Protein AF-A0A9N9BNV2-F1 (afdb_monomer_lite)

pLDDT: mean 76.24, std 14.66, range [35.84, 93.06]

Foldseek 3Di:
DVPPVVVPDDDDPVRVPPDPDQKDWDWDDPPFFIWIWMWGDDDPDTDIDTPDPGTQGADPPDDVVSNVVSVVVVVVVVVVVVVVVVVVD

Radius of gyration: 15.61 Å; chains: 1; bounding box: 38×26×40 Å

Sequence (89 aa):
LHSSLETNRKRKHDEIESDFADKAYGIVTDGRAWYFVEFIMDGDKPRISIHSETPAVLDWTEESETLEKGAGRILGRIVWLLKEAEQWR

Secondary structure (DSSP, 8-state):
--STTTS-S---GGGSTT---SEEEEEEESSSEEEEEEEEEETTEEEEEES-SSPEE--SSS-HHHHHHHHHHHHHHHHHHHHHHHHT-

Structure (mmCIF, N/CA/C/O backbone):
data_AF-A0A9N9BNV2-F1
#
_entry.id   AF-A0A9N9BNV2-F1
#
loop_
_atom_site.group_PDB
_atom_site.id
_atom_site.type_symbol
_atom_site.label_atom_id
_atom_site.label_alt_id
_atom_site.label_comp_id
_atom_site.label_asym_id
_atom_site.label_entity_id
_atom_site.label_seq_id
_atom_site.pdbx_PDB_ins_code
_atom_site.Cartn_x
_atom_site.Cartn_y
_atom_site.Cartn_z
_atom_site.occupancy
_atom_site.B_iso_or_equiv
_atom_site.auth_seq_id
_atom_site.auth_comp_id
_atom_site.auth_asym_id
_atom_site.auth_atom_id
_atom_site.pdbx_PDB_model_num
ATOM 1 N N . LEU A 1 1 ? 9.619 -4.972 20.418 1.00 42.94 1 LEU A N 1
ATOM 2 C CA . LEU A 1 1 ? 9.984 -5.858 19.282 1.00 42.94 1 LEU A CA 1
ATOM 3 C C . LEU A 1 1 ? 9.516 -7.308 19.450 1.00 42.94 1 LEU A C 1
ATOM 5 O O . LEU A 1 1 ? 9.248 -7.938 18.440 1.00 42.94 1 LEU A O 1
ATOM 9 N N . HIS A 1 2 ? 9.360 -7.832 20.674 1.00 35.84 2 HIS A N 1
ATOM 10 C CA . HIS A 1 2 ? 8.985 -9.240 20.891 1.00 35.84 2 HIS A CA 1
ATOM 11 C C . HIS A 1 2 ? 7.490 -9.579 20.684 1.00 35.84 2 HIS A C 1
ATOM 13 O O . HIS A 1 2 ? 7.170 -10.750 20.545 1.00 35.84 2 HIS A O 1
ATOM 19 N N . SER A 1 3 ? 6.578 -8.596 20.626 1.00 46.38 3 SER A N 1
ATOM 20 C CA . SER A 1 3 ? 5.128 -8.860 20.509 1.00 46.38 3 SER A CA 1
ATOM 21 C C . SER A 1 3 ? 4.592 -8.899 19.074 1.00 46.38 3 SER A C 1
ATOM 23 O O . SER A 1 3 ? 3.589 -9.551 18.814 1.00 46.38 3 SER A O 1
ATOM 25 N N . SER A 1 4 ? 5.246 -8.231 18.118 1.00 48.12 4 SER A N 1
ATOM 26 C CA . SER A 1 4 ? 4.722 -8.138 16.745 1.00 48.12 4 SER A CA 1
ATOM 27 C C . SER A 1 4 ? 4.946 -9.408 15.917 1.00 48.12 4 SER A C 1
ATOM 29 O O . SER A 1 4 ? 4.300 -9.582 14.891 1.00 48.12 4 SER A O 1
ATOM 31 N N . LEU A 1 5 ? 5.850 -10.306 16.322 1.00 46.62 5 LEU A N 1
ATOM 32 C CA . LEU A 1 5 ? 6.083 -11.567 15.604 1.00 46.62 5 LEU A CA 1
ATOM 33 C C . LEU A 1 5 ? 5.062 -12.653 15.974 1.00 46.62 5 LEU A C 1
ATOM 35 O O . LEU A 1 5 ? 4.763 -13.496 15.133 1.00 46.62 5 LEU A O 1
ATOM 39 N N . GLU A 1 6 ? 4.465 -12.599 17.169 1.00 45.94 6 GLU A N 1
ATOM 40 C CA . GLU A 1 6 ? 3.427 -13.558 17.583 1.00 45.94 6 GLU A CA 1
ATOM 41 C C . GLU A 1 6 ? 2.069 -13.288 16.917 1.00 45.94 6 GLU A C 1
ATOM 43 O O . GLU A 1 6 ? 1.299 -14.213 16.668 1.00 45.94 6 GLU A O 1
ATOM 48 N N . THR A 1 7 ? 1.796 -12.040 16.529 1.00 52.28 7 THR A N 1
ATOM 49 C CA . THR A 1 7 ? 0.552 -11.650 15.844 1.00 52.28 7 THR A CA 1
ATOM 50 C C . THR A 1 7 ? 0.573 -11.927 14.336 1.00 52.28 7 THR A C 1
ATOM 52 O O . THR A 1 7 ? -0.470 -11.889 13.688 1.00 52.28 7 THR A O 1
ATOM 55 N N . ASN A 1 8 ? 1.746 -12.227 13.762 1.00 52.56 8 ASN A N 1
ATOM 56 C CA . ASN A 1 8 ? 1.950 -12.486 12.329 1.00 52.56 8 ASN A CA 1
ATOM 57 C C . ASN A 1 8 ? 1.880 -13.985 11.974 1.00 52.56 8 ASN A C 1
ATOM 59 O O . ASN A 1 8 ? 2.547 -14.461 11.053 1.00 52.56 8 ASN A O 1
ATOM 63 N N . ARG A 1 9 ? 1.070 -14.764 12.699 1.00 65.06 9 ARG A N 1
ATOM 64 C CA . ARG A 1 9 ? 0.766 -16.150 12.324 1.00 65.06 9 ARG A CA 1
ATOM 65 C C . ARG A 1 9 ? -0.341 -16.162 11.271 1.00 65.06 9 ARG A C 1
ATOM 67 O O . ARG A 1 9 ? -1.358 -15.493 11.438 1.00 65.06 9 ARG A O 1
ATOM 74 N N . LYS A 1 10 ? -0.192 -16.973 10.214 1.00 65.75 10 LYS A N 1
ATOM 75 C CA . LYS A 1 10 ? -1.327 -17.335 9.347 1.00 65.75 10 LYS A CA 1
ATOM 76 C C . LYS A 1 10 ? -2.406 -17.971 10.229 1.00 65.75 10 LYS A C 1
ATOM 78 O O . LYS A 1 10 ? -2.161 -19.026 10.812 1.00 65.75 10 LYS A O 1
ATOM 83 N N . ARG A 1 11 ? -3.554 -17.310 10.357 1.00 64.75 11 ARG A N 1
ATOM 84 C CA . ARG A 1 11 ? -4.694 -17.777 11.150 1.00 64.75 11 ARG A CA 1
ATOM 85 C C . ARG A 1 11 ? -5.684 -18.511 10.258 1.00 64.75 11 ARG A C 1
ATOM 87 O O . ARG A 1 11 ? -5.873 -18.135 9.099 1.00 64.75 11 ARG A O 1
ATOM 94 N N . LYS A 1 12 ? -6.281 -19.575 10.787 1.00 71.44 12 LYS A N 1
ATOM 95 C CA . LYS A 1 12 ? -7.458 -20.186 10.158 1.00 71.44 12 LYS A CA 1
ATOM 96 C C . LYS A 1 12 ? -8.665 -19.269 10.379 1.00 71.44 12 LYS A C 1
ATOM 98 O O . LYS A 1 12 ? -8.647 -18.477 11.313 1.00 71.44 12 LYS A O 1
ATOM 103 N N . HIS A 1 13 ? -9.678 -19.344 9.517 1.00 59.38 13 HIS A N 1
ATOM 104 C CA . HIS A 1 13 ? -10.857 -18.462 9.557 1.00 59.38 13 HIS A CA 1
ATOM 105 C C . HIS A 1 13 ? -11.505 -18.386 10.953 1.00 59.38 13 HIS A C 1
ATOM 107 O O . HIS A 1 13 ? -11.855 -17.311 11.422 1.00 59.38 13 HIS A O 1
ATOM 113 N N . ASP A 1 14 ? -11.600 -19.526 11.630 1.00 62.16 14 ASP A N 1
ATOM 114 C CA . ASP A 1 14 ? -12.118 -19.717 12.988 1.00 62.16 14 ASP A CA 1
ATOM 115 C C . ASP A 1 14 ? -11.258 -19.081 14.098 1.00 62.16 14 ASP A C 1
ATOM 117 O O . ASP A 1 14 ? -11.737 -18.866 15.204 1.00 62.16 14 ASP A O 1
ATOM 121 N N . GLU A 1 15 ? -10.003 -18.728 13.816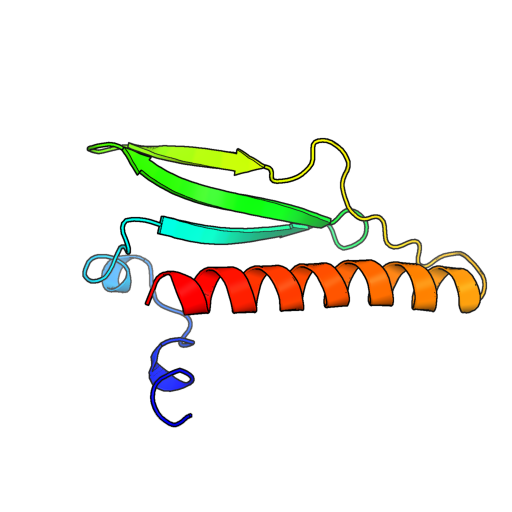 1.00 60.53 15 GLU A N 1
ATOM 122 C CA . GLU A 1 15 ? -9.086 -18.068 14.759 1.00 60.53 15 GLU A CA 1
ATOM 123 C C . GLU A 1 15 ? -9.027 -16.540 14.566 1.00 60.53 15 GLU A C 1
ATOM 125 O O . GLU A 1 15 ? -8.283 -15.842 15.260 1.00 60.53 15 GLU A O 1
ATOM 130 N N . ILE A 1 16 ? -9.749 -16.002 13.578 1.00 59.75 16 ILE A N 1
ATOM 131 C CA . ILE A 1 16 ? -9.773 -14.559 13.294 1.00 59.75 16 ILE A CA 1
ATOM 132 C C . ILE A 1 16 ? -10.748 -13.836 14.248 1.00 59.75 16 ILE A C 1
ATOM 134 O O . ILE A 1 16 ? -10.571 -12.653 14.519 1.00 59.75 16 ILE A O 1
ATOM 138 N N . GLU A 1 17 ? -11.704 -14.555 14.843 1.00 51.72 17 GLU A N 1
ATOM 139 C CA . GLU A 1 17 ? -12.879 -13.998 15.533 1.00 51.72 17 GLU A CA 1
ATOM 140 C C . GLU A 1 17 ? -12.672 -13.342 16.913 1.00 51.72 17 GLU A C 1
ATOM 142 O O . GLU A 1 17 ? -13.665 -12.985 17.538 1.00 51.72 17 GLU A O 1
ATOM 147 N N . SER A 1 18 ? -11.451 -13.100 17.405 1.00 50.50 18 SER A N 1
ATOM 148 C CA . SER A 1 18 ? -11.292 -12.451 18.728 1.00 50.50 18 SER A CA 1
ATOM 149 C C . SER A 1 18 ? -10.614 -11.084 18.751 1.00 50.50 18 SER A C 1
ATOM 151 O O . SER A 1 18 ? -10.774 -10.392 19.747 1.00 50.50 18 SER A O 1
ATOM 153 N N . ASP A 1 19 ? -9.936 -10.659 17.681 1.00 53.28 19 ASP A N 1
ATOM 154 C CA . ASP A 1 19 ? -9.163 -9.403 17.659 1.00 53.28 19 ASP A CA 1
ATOM 155 C C . ASP A 1 19 ? -9.360 -8.663 16.326 1.00 53.28 19 ASP A C 1
ATOM 157 O O . ASP A 1 19 ? -8.398 -8.292 15.642 1.00 53.28 19 ASP A O 1
ATOM 161 N N . PHE A 1 20 ? -10.610 -8.490 15.893 1.00 55.66 20 PHE A N 1
ATOM 162 C CA . PHE A 1 20 ? -10.877 -7.533 14.823 1.00 55.66 20 PHE A CA 1
ATOM 163 C C . PHE A 1 20 ? -10.637 -6.139 15.391 1.00 55.66 20 PHE A C 1
ATOM 165 O O . PHE A 1 20 ? -11.492 -5.573 16.064 1.00 55.66 20 PHE A O 1
ATOM 172 N N . ALA A 1 21 ? -9.438 -5.608 15.156 1.00 62.16 21 ALA A N 1
ATOM 173 C CA . ALA A 1 21 ? -9.185 -4.194 15.349 1.00 62.16 21 ALA A CA 1
ATOM 174 C C . ALA A 1 21 ? -10.252 -3.410 14.572 1.00 62.16 21 ALA A C 1
ATOM 176 O O . ALA A 1 21 ? -10.562 -3.762 13.430 1.00 62.16 21 ALA A O 1
ATOM 177 N N . ASP A 1 22 ? -10.762 -2.325 15.161 1.00 76.50 22 ASP A N 1
ATOM 178 C CA . ASP A 1 22 ? -11.723 -1.417 14.513 1.00 76.50 22 ASP A CA 1
ATOM 179 C C . ASP A 1 22 ? -11.215 -0.914 13.150 1.00 76.50 22 ASP A C 1
ATOM 181 O O . ASP A 1 22 ? -11.985 -0.435 12.316 1.00 76.50 22 ASP A O 1
ATOM 185 N N . LYS A 1 23 ? -9.904 -1.051 12.917 1.00 80.06 23 LYS A N 1
ATOM 186 C CA . LYS A 1 23 ? -9.199 -0.680 11.706 1.00 80.06 23 LYS A CA 1
ATOM 187 C C . LYS A 1 23 ? -8.107 -1.692 11.339 1.00 80.06 23 LYS A C 1
ATOM 189 O O . LYS A 1 23 ? -7.299 -2.079 12.181 1.00 80.06 23 LYS A O 1
ATOM 194 N N . ALA A 1 24 ? -8.017 -2.050 10.061 1.00 82.44 24 ALA A N 1
ATOM 195 C CA . ALA A 1 24 ? -6.928 -2.838 9.490 1.00 82.44 24 ALA A CA 1
ATOM 196 C C . ALA A 1 24 ? -6.424 -2.216 8.181 1.00 82.44 24 ALA A C 1
ATOM 198 O O . ALA A 1 24 ? -7.184 -1.613 7.428 1.00 82.44 24 ALA A O 1
ATOM 199 N N . TYR A 1 25 ? -5.142 -2.405 7.881 1.00 86.38 25 TYR A N 1
ATOM 200 C CA . TYR A 1 25 ? -4.555 -2.033 6.593 1.00 86.38 25 TYR A CA 1
ATOM 201 C C . TYR A 1 25 ? -4.233 -3.293 5.792 1.00 86.38 25 TYR A C 1
ATOM 203 O O . TYR A 1 25 ? -3.809 -4.304 6.352 1.00 86.38 25 TYR A O 1
ATOM 211 N N . GLY A 1 26 ? -4.420 -3.234 4.478 1.00 87.69 26 GLY A N 1
ATOM 212 C CA . GLY A 1 26 ? -4.196 -4.354 3.576 1.00 87.69 26 GLY A CA 1
ATOM 213 C C . GLY A 1 26 ? -3.551 -3.936 2.263 1.00 87.69 26 GLY A C 1
ATOM 214 O O . GLY A 1 26 ? -3.481 -2.758 1.906 1.00 87.69 26 GLY A O 1
ATOM 215 N N . ILE A 1 27 ? -3.074 -4.940 1.535 1.00 92.38 27 ILE A N 1
ATOM 216 C CA . ILE A 1 27 ? -2.459 -4.784 0.220 1.00 92.38 27 ILE A CA 1
ATOM 217 C C . ILE A 1 27 ? -3.124 -5.782 -0.723 1.00 92.38 27 ILE A C 1
ATOM 219 O O . ILE A 1 27 ? -3.192 -6.971 -0.415 1.00 92.38 27 ILE A O 1
ATOM 223 N N . VAL A 1 28 ? -3.596 -5.298 -1.871 1.00 91.19 28 VAL A N 1
ATOM 224 C CA . VAL A 1 28 ? -4.150 -6.123 -2.951 1.00 91.19 28 VAL A CA 1
ATOM 225 C C . VAL A 1 28 ? -3.262 -5.949 -4.172 1.00 91.19 28 VAL A C 1
ATOM 227 O O . VAL A 1 28 ? -2.990 -4.824 -4.589 1.00 91.19 28 VAL A O 1
ATOM 230 N N . THR A 1 29 ? -2.774 -7.051 -4.737 1.00 92.44 29 THR A N 1
ATOM 231 C CA . THR A 1 29 ? -1.864 -6.999 -5.881 1.00 92.44 29 THR A CA 1
ATOM 232 C C . THR A 1 29 ? -2.006 -8.213 -6.791 1.00 92.44 29 THR A C 1
ATOM 234 O O . THR A 1 29 ? -2.256 -9.321 -6.319 1.00 92.44 29 THR A O 1
ATOM 237 N N . ASP A 1 30 ? -1.815 -7.993 -8.092 1.00 91.50 30 ASP A N 1
ATOM 238 C CA . ASP A 1 30 ? -1.633 -9.033 -9.113 1.00 91.50 30 ASP A CA 1
ATOM 239 C C . ASP A 1 30 ? -0.142 -9.289 -9.442 1.00 91.50 30 ASP A C 1
ATOM 241 O O . ASP A 1 30 ? 0.183 -10.022 -10.375 1.00 91.50 30 ASP A O 1
ATOM 245 N N . GLY A 1 31 ? 0.776 -8.674 -8.686 1.00 84.62 31 GLY A N 1
ATOM 246 C CA . GLY A 1 31 ? 2.224 -8.706 -8.902 1.00 84.62 31 GLY A CA 1
ATOM 247 C C . GLY A 1 31 ? 2.772 -7.550 -9.749 1.00 84.62 31 GLY A C 1
ATOM 248 O O . GLY A 1 31 ? 3.978 -7.292 -9.703 1.00 84.62 31 GLY A O 1
ATOM 249 N N . ARG A 1 32 ? 1.913 -6.818 -10.471 1.00 85.81 32 ARG A N 1
ATOM 250 C CA . ARG A 1 32 ? 2.267 -5.615 -11.246 1.00 85.81 32 ARG A CA 1
ATOM 251 C C . ARG A 1 32 ? 1.620 -4.367 -10.667 1.00 85.81 32 ARG A C 1
ATOM 253 O O . ARG A 1 32 ? 2.313 -3.396 -10.400 1.00 85.81 32 ARG A O 1
ATOM 260 N N . ALA A 1 33 ? 0.316 -4.384 -10.434 1.00 89.75 33 ALA A N 1
ATOM 261 C CA . ALA A 1 33 ? -0.413 -3.308 -9.783 1.00 89.75 33 ALA A CA 1
ATOM 262 C C . ALA A 1 33 ? -0.531 -3.585 -8.280 1.00 89.75 33 ALA A C 1
ATOM 264 O O . ALA A 1 33 ? -0.859 -4.695 -7.860 1.00 89.75 33 ALA A O 1
ATOM 265 N N . TRP A 1 34 ? -0.260 -2.574 -7.461 1.00 92.81 34 TRP A N 1
ATOM 266 C CA . TRP A 1 34 ? -0.335 -2.645 -6.004 1.00 92.81 34 TRP A CA 1
ATOM 267 C C . TRP A 1 34 ? -1.305 -1.591 -5.478 1.00 92.81 34 TRP A C 1
ATOM 269 O O . TRP A 1 34 ? -1.086 -0.386 -5.639 1.00 92.81 34 TRP A O 1
ATOM 279 N N . TYR A 1 35 ? -2.365 -2.059 -4.822 1.00 92.31 35 TYR A N 1
ATOM 280 C CA . TYR A 1 35 ? -3.373 -1.243 -4.157 1.00 92.31 35 TYR A CA 1
ATOM 281 C C . TYR A 1 35 ? -3.201 -1.342 -2.648 1.00 92.31 35 TYR A C 1
ATOM 283 O O . TYR A 1 35 ? -3.058 -2.430 -2.091 1.00 92.31 35 TYR A O 1
ATOM 291 N N . PHE A 1 36 ? -3.256 -0.192 -1.989 1.00 91.44 36 PHE A N 1
ATOM 292 C CA . PHE A 1 36 ? -3.154 -0.079 -0.541 1.00 91.44 36 PHE A CA 1
ATOM 293 C C . PHE A 1 36 ? -4.528 0.289 0.001 1.00 91.44 36 PHE A C 1
ATOM 295 O O . PHE A 1 36 ? -5.086 1.321 -0.383 1.00 91.44 36 PHE A O 1
ATOM 302 N N . VAL A 1 37 ? -5.071 -0.576 0.849 1.00 91.00 37 VAL A N 1
ATOM 303 C CA . VAL A 1 37 ? -6.458 -0.511 1.306 1.00 91.00 37 VAL A CA 1
ATOM 304 C C . VAL A 1 37 ? -6.534 -0.387 2.818 1.00 91.00 37 VAL A C 1
ATOM 306 O O . VAL A 1 37 ? -5.695 -0.908 3.551 1.00 91.00 37 VAL A O 1
ATOM 309 N N . GLU A 1 38 ? -7.572 0.291 3.267 1.00 89.25 38 GLU A N 1
ATOM 310 C CA . GLU A 1 38 ? -7.942 0.453 4.660 1.00 89.25 38 GLU A CA 1
ATOM 311 C C . GLU A 1 38 ? -9.310 -0.191 4.867 1.00 89.25 38 GLU A C 1
ATOM 313 O O . GLU A 1 38 ? -10.229 0.019 4.074 1.00 89.25 38 GLU A O 1
ATOM 318 N N . PHE A 1 39 ? -9.431 -0.979 5.926 1.00 86.56 39 PHE A N 1
ATOM 319 C CA . PHE A 1 39 ? -10.664 -1.596 6.383 1.00 86.56 39 PHE A CA 1
ATOM 320 C C . PHE A 1 39 ? -11.017 -0.969 7.721 1.00 86.56 39 PHE A C 1
ATOM 322 O O . PHE A 1 39 ? -10.206 -1.017 8.641 1.00 86.56 39 PHE A O 1
ATOM 329 N N . ILE A 1 40 ? -12.208 -0.397 7.836 1.00 85.56 40 ILE A N 1
ATOM 330 C CA . ILE A 1 40 ? -12.745 0.105 9.102 1.00 85.56 40 ILE A CA 1
ATOM 331 C C . ILE A 1 40 ? -14.037 -0.648 9.383 1.00 85.56 40 ILE A C 1
ATOM 333 O O . ILE A 1 40 ? -14.891 -0.747 8.501 1.00 85.56 40 ILE A O 1
ATOM 337 N N . MET A 1 41 ? -14.191 -1.179 10.590 1.00 82.12 41 MET A N 1
ATOM 338 C CA . MET A 1 41 ? -15.450 -1.787 11.012 1.00 82.12 41 MET A CA 1
ATOM 339 C C . MET A 1 41 ? -16.498 -0.687 11.231 1.00 82.12 41 MET A C 1
ATOM 341 O O . MET A 1 41 ? -16.298 0.211 12.045 1.00 82.12 41 MET A O 1
ATOM 345 N N . ASP A 1 42 ? -17.610 -0.740 10.493 1.00 79.81 42 ASP A N 1
ATOM 346 C CA . ASP A 1 42 ? -18.766 0.150 10.661 1.00 79.81 42 ASP A CA 1
ATOM 347 C C . ASP A 1 42 ? -19.991 -0.709 11.006 1.00 79.81 42 ASP A C 1
ATOM 349 O O . ASP A 1 42 ? -20.700 -1.220 10.135 1.00 79.81 42 ASP A O 1
ATOM 353 N N . GLY A 1 43 ? -20.178 -0.959 12.304 1.00 80.38 43 GLY A N 1
ATOM 354 C CA . GLY A 1 43 ? -21.177 -1.905 12.797 1.00 80.38 43 GLY A CA 1
ATOM 355 C C . GLY A 1 43 ? -20.822 -3.354 12.449 1.00 80.38 43 GLY A C 1
ATOM 356 O O . GLY A 1 43 ? -19.776 -3.855 12.851 1.00 80.38 43 GLY A O 1
ATOM 357 N N . ASP A 1 44 ? -21.707 -4.035 11.718 1.00 79.06 44 ASP A N 1
ATOM 358 C CA . ASP A 1 44 ? -21.557 -5.436 11.299 1.00 79.06 44 ASP A CA 1
ATOM 359 C C . ASP A 1 44 ? -20.844 -5.603 9.945 1.00 79.06 44 ASP A C 1
ATOM 361 O O . ASP A 1 44 ? -20.594 -6.731 9.511 1.00 79.06 44 ASP A O 1
ATOM 365 N N . LYS A 1 45 ? -20.511 -4.499 9.258 1.00 77.31 45 LYS A N 1
ATOM 366 C CA . LYS A 1 45 ? -19.909 -4.520 7.919 1.00 77.31 45 LYS A CA 1
ATOM 367 C C . LYS A 1 45 ? -18.618 -3.705 7.862 1.00 77.31 45 LYS A C 1
ATOM 369 O O . LYS A 1 45 ? -18.582 -2.568 8.327 1.00 77.31 45 LYS A O 1
ATOM 374 N N . PRO A 1 46 ? -17.558 -4.229 7.225 1.00 80.00 46 PRO A N 1
ATOM 375 C CA . PRO A 1 46 ? -16.359 -3.446 6.983 1.00 80.00 46 PRO A CA 1
ATOM 376 C C . PRO A 1 46 ? -16.597 -2.434 5.855 1.00 80.00 46 PRO A C 1
ATOM 378 O O . PRO A 1 46 ? -17.133 -2.767 4.794 1.00 80.00 46 PRO A O 1
ATOM 381 N N . ARG A 1 47 ? -16.138 -1.200 6.054 1.00 86.62 47 ARG A N 1
ATOM 382 C CA . ARG A 1 47 ? -15.971 -0.199 4.996 1.00 86.62 47 ARG A CA 1
ATOM 383 C C . ARG A 1 47 ? -14.544 -0.255 4.486 1.00 86.62 47 ARG A C 1
ATOM 385 O O . ARG A 1 47 ? -13.600 -0.263 5.272 1.00 86.62 47 ARG A O 1
ATOM 392 N N . ILE A 1 48 ? -14.412 -0.307 3.164 1.00 86.81 48 ILE A N 1
ATOM 393 C CA . ILE A 1 48 ? -13.128 -0.423 2.475 1.00 86.81 48 ILE A CA 1
ATOM 394 C C . ILE A 1 48 ? -12.843 0.890 1.760 1.00 86.81 48 ILE A C 1
ATOM 396 O O . ILE A 1 48 ? -13.653 1.341 0.949 1.00 86.81 48 ILE A O 1
ATOM 400 N N . SER A 1 49 ? -11.675 1.461 2.027 1.00 87.56 49 SER A N 1
ATOM 401 C CA . SER A 1 49 ? -11.167 2.652 1.350 1.00 87.56 49 SER A CA 1
ATOM 402 C C . SER A 1 49 ? -9.848 2.323 0.665 1.00 87.56 49 SER A C 1
ATOM 404 O O . SER A 1 49 ? -8.979 1.678 1.248 1.00 87.56 49 SER A O 1
ATOM 406 N N . ILE A 1 50 ? -9.674 2.773 -0.576 1.00 86.44 50 ILE A N 1
ATOM 407 C CA . ILE A 1 50 ? -8.396 2.661 -1.283 1.00 86.44 50 ILE A CA 1
ATOM 408 C C . ILE A 1 50 ? -7.655 3.981 -1.082 1.00 86.44 50 ILE A C 1
ATOM 410 O O . ILE A 1 50 ? -8.183 5.043 -1.401 1.00 86.44 50 ILE A O 1
ATOM 414 N N . HIS A 1 51 ? -6.422 3.938 -0.575 1.00 82.06 51 HIS A N 1
ATOM 415 C CA . HIS A 1 51 ? -5.661 5.159 -0.285 1.00 82.06 51 HIS A CA 1
ATOM 416 C C . HIS A 1 51 ? -5.212 5.937 -1.539 1.00 82.06 51 HIS A C 1
ATOM 418 O O . HIS A 1 51 ? -4.635 7.015 -1.409 1.00 82.06 51 HIS A O 1
ATOM 424 N N . SER A 1 52 ? -5.380 5.370 -2.735 1.00 77.88 52 SER A N 1
ATOM 425 C CA . SER A 1 52 ? -5.050 5.984 -4.023 1.00 77.88 52 SER A CA 1
ATOM 426 C C . SER A 1 52 ? -5.871 5.323 -5.125 1.00 77.88 52 SER A C 1
ATOM 428 O O . SER A 1 52 ? -5.860 4.099 -5.240 1.00 77.88 52 SER A O 1
ATOM 430 N N . GLU A 1 53 ? -6.544 6.118 -5.954 1.00 76.25 53 GLU A N 1
ATOM 431 C CA . GLU A 1 53 ? -7.300 5.609 -7.108 1.00 76.25 53 GLU A CA 1
ATOM 432 C C . GLU A 1 53 ? -6.376 4.973 -8.160 1.00 76.25 53 GLU A C 1
ATOM 434 O O . GLU A 1 53 ? -6.742 4.004 -8.822 1.00 76.25 53 GLU A O 1
ATOM 439 N N . THR A 1 54 ? -5.140 5.470 -8.268 1.00 80.69 54 THR A N 1
ATOM 440 C CA . THR A 1 54 ? -4.089 4.890 -9.113 1.00 80.69 54 THR A CA 1
ATOM 441 C C . THR A 1 54 ? -3.210 3.909 -8.331 1.00 80.69 54 THR A C 1
ATOM 443 O O . THR A 1 54 ? -2.665 4.297 -7.289 1.00 80.69 54 THR A O 1
ATOM 446 N N . PRO A 1 55 ? -3.012 2.667 -8.817 1.00 83.31 55 PRO A N 1
ATOM 447 C CA . PRO A 1 55 ? -2.121 1.704 -8.176 1.00 83.31 55 PRO A CA 1
ATOM 448 C C . PRO A 1 55 ? -0.651 2.100 -8.330 1.00 83.31 55 PRO A C 1
ATOM 450 O O . PRO A 1 55 ? -0.258 2.749 -9.302 1.00 83.31 55 PRO A O 1
ATOM 453 N N . ALA A 1 56 ? 0.190 1.641 -7.403 1.00 84.62 56 ALA A N 1
ATOM 454 C CA . ALA A 1 56 ? 1.628 1.628 -7.638 1.00 84.62 56 ALA A CA 1
ATOM 455 C C . ALA A 1 56 ? 1.945 0.502 -8.632 1.00 84.62 56 ALA A C 1
ATOM 457 O O . ALA A 1 56 ? 1.607 -0.655 -8.383 1.00 84.62 56 ALA A O 1
ATOM 458 N N . VAL A 1 57 ? 2.556 0.847 -9.765 1.00 84.38 57 VAL A N 1
ATOM 459 C CA . VAL A 1 57 ? 2.844 -0.104 -10.845 1.00 84.38 57 VAL A CA 1
ATOM 460 C C . VAL A 1 57 ? 4.311 -0.519 -10.808 1.00 84.38 57 VAL A C 1
ATOM 462 O O . VAL A 1 57 ? 5.203 0.326 -10.718 1.00 84.38 57 VAL A O 1
ATOM 465 N N . LEU A 1 58 ? 4.534 -1.826 -10.891 1.00 81.75 58 LEU A N 1
ATOM 466 C CA . LEU A 1 58 ? 5.823 -2.479 -11.039 1.00 81.75 58 LEU A CA 1
ATOM 467 C C . LEU A 1 58 ? 5.881 -3.135 -12.418 1.00 81.75 58 LEU A C 1
ATOM 469 O O . LEU A 1 58 ? 5.192 -4.127 -12.673 1.00 81.75 58 LEU A O 1
ATOM 473 N N . ASP A 1 59 ? 6.691 -2.562 -13.304 1.00 78.12 59 ASP A N 1
ATOM 474 C CA . ASP A 1 59 ? 6.973 -3.151 -14.605 1.00 78.12 59 ASP A CA 1
ATOM 475 C C . ASP A 1 59 ? 8.250 -3.992 -14.521 1.00 78.12 59 ASP A C 1
ATOM 477 O O . ASP A 1 59 ? 9.322 -3.499 -14.179 1.00 78.12 59 ASP A O 1
ATOM 481 N N . TRP A 1 60 ? 8.107 -5.281 -14.812 1.00 71.88 60 TRP A N 1
ATOM 482 C CA . TRP A 1 60 ? 9.193 -6.260 -14.801 1.00 71.88 60 TRP A CA 1
ATOM 483 C C . TRP A 1 60 ? 9.887 -6.393 -16.165 1.00 71.88 60 TRP A C 1
ATOM 485 O O . TRP A 1 60 ? 10.791 -7.214 -16.302 1.00 71.88 60 TRP A O 1
ATOM 495 N N . THR A 1 61 ? 9.427 -5.662 -17.186 1.00 72.06 61 THR A N 1
ATOM 496 C CA . THR A 1 61 ? 9.871 -5.811 -18.581 1.00 72.06 61 THR A CA 1
ATOM 497 C C . THR A 1 61 ? 10.891 -4.767 -19.034 1.00 72.06 61 THR A C 1
ATOM 499 O O . THR A 1 61 ? 11.534 -4.972 -20.061 1.00 72.06 61 THR A O 1
ATOM 502 N N . GLU A 1 62 ? 11.088 -3.690 -18.271 1.00 61.00 62 GLU A N 1
ATOM 503 C CA . GLU A 1 62 ? 12.067 -2.641 -18.579 1.00 61.00 62 GLU A CA 1
ATOM 504 C C . GLU A 1 62 ? 13.406 -2.843 -17.846 1.00 61.00 62 GLU A C 1
ATOM 506 O O . GLU A 1 62 ? 13.478 -3.517 -16.815 1.00 61.00 62 GLU A O 1
ATOM 511 N N . GLU A 1 63 ? 14.478 -2.249 -18.390 1.00 62.09 63 GLU A N 1
ATOM 512 C CA . GLU A 1 63 ? 15.813 -2.233 -17.777 1.00 62.09 63 GLU A CA 1
ATOM 513 C C . GLU A 1 63 ? 15.756 -1.764 -16.311 1.00 62.09 63 GLU A C 1
ATOM 515 O O . GLU A 1 63 ? 14.912 -0.958 -15.917 1.00 62.09 63 GLU A O 1
ATOM 520 N N . SER A 1 64 ? 16.667 -2.294 -15.488 1.00 60.75 64 SER A N 1
ATOM 521 C CA . SER A 1 64 ? 16.617 -2.316 -14.015 1.00 60.75 64 SER A CA 1
ATOM 522 C C . SER A 1 64 ? 16.267 -0.998 -13.314 1.00 60.75 64 SER A C 1
ATOM 524 O O . SER A 1 64 ? 15.784 -1.024 -12.183 1.00 60.75 64 SER A O 1
ATOM 526 N N . GLU A 1 65 ? 16.504 0.147 -13.953 1.00 61.53 65 GLU A N 1
ATOM 527 C CA . GLU A 1 65 ? 16.217 1.469 -13.403 1.00 61.53 65 GLU A CA 1
ATOM 528 C C . GLU A 1 65 ? 14.712 1.696 -13.163 1.00 61.53 65 GLU A C 1
ATOM 530 O O . GLU A 1 65 ? 14.331 2.317 -12.165 1.00 61.53 65 GLU A O 1
ATOM 535 N N . THR A 1 66 ? 13.835 1.164 -14.023 1.00 72.19 66 THR A N 1
ATOM 536 C CA . THR A 1 66 ? 12.379 1.283 -13.835 1.00 72.19 66 THR A CA 1
ATOM 537 C C . THR A 1 66 ? 11.884 0.327 -12.749 1.00 72.19 66 THR A C 1
ATOM 539 O O . THR A 1 66 ? 11.027 0.698 -11.938 1.00 72.19 66 THR A O 1
ATOM 542 N N . LEU A 1 67 ? 12.485 -0.866 -12.657 1.00 81.25 67 LEU A N 1
ATOM 543 C CA . LEU A 1 67 ? 12.174 -1.852 -11.623 1.00 81.25 67 LEU A CA 1
ATOM 544 C C . LEU A 1 67 ? 12.556 -1.349 -10.225 1.00 81.25 67 LEU A C 1
ATOM 546 O O . LEU A 1 67 ? 11.741 -1.421 -9.306 1.00 81.25 67 LEU A O 1
ATOM 550 N N . GLU A 1 68 ? 13.765 -0.805 -10.061 1.00 84.06 68 GLU A N 1
ATOM 551 C CA . GLU A 1 68 ? 14.234 -0.254 -8.785 1.00 84.06 68 GLU A CA 1
ATOM 552 C C . GLU A 1 68 ? 13.347 0.913 -8.327 1.00 84.06 68 GLU A C 1
ATOM 554 O O . GLU A 1 68 ? 12.895 0.944 -7.179 1.00 84.06 68 GLU A O 1
ATOM 559 N N . LYS A 1 69 ? 13.007 1.835 -9.240 1.00 83.88 69 LYS A N 1
ATOM 560 C CA . LYS A 1 69 ? 12.095 2.955 -8.955 1.00 83.88 69 LYS A CA 1
ATOM 561 C C . LYS A 1 69 ? 10.693 2.470 -8.570 1.00 83.88 69 LYS A C 1
ATOM 563 O O . LYS A 1 69 ? 10.102 3.000 -7.624 1.00 83.88 69 LYS A O 1
ATOM 568 N N . GLY A 1 70 ? 10.157 1.472 -9.274 1.00 84.50 70 GLY A N 1
ATOM 569 C CA . GLY A 1 70 ? 8.856 0.869 -8.978 1.00 84.50 70 GLY A CA 1
ATOM 570 C C . GLY A 1 70 ? 8.832 0.184 -7.610 1.00 84.50 70 GLY A C 1
ATOM 571 O O . GLY A 1 70 ? 7.972 0.481 -6.776 1.00 84.50 70 GLY A O 1
ATOM 572 N N . ALA A 1 71 ? 9.823 -0.669 -7.338 1.00 87.50 71 ALA A N 1
ATOM 573 C CA . ALA A 1 71 ? 9.968 -1.367 -6.065 1.00 87.50 71 ALA A CA 1
ATOM 574 C C . ALA A 1 71 ? 10.156 -0.380 -4.904 1.00 87.50 71 ALA A C 1
ATOM 576 O O . ALA A 1 71 ? 9.510 -0.515 -3.865 1.00 87.50 71 ALA A O 1
ATOM 577 N N . GLY A 1 72 ? 10.967 0.664 -5.103 1.00 90.19 72 GLY A N 1
ATOM 578 C CA . GLY A 1 72 ? 11.173 1.734 -4.130 1.00 90.19 72 GLY A CA 1
ATOM 579 C C . GLY A 1 72 ? 9.876 2.458 -3.759 1.00 90.19 72 GLY A C 1
ATOM 580 O O . GLY A 1 72 ? 9.613 2.680 -2.576 1.00 90.1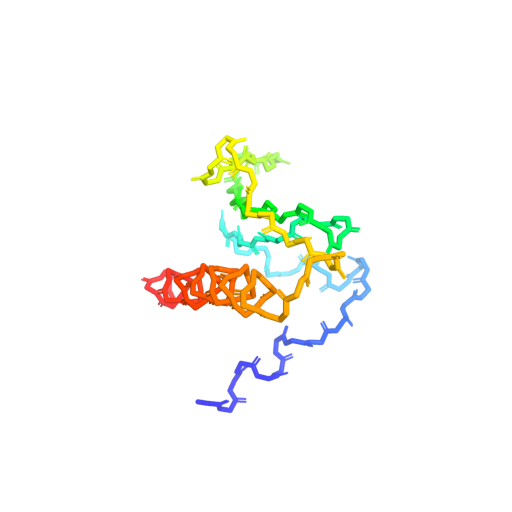9 72 GLY A O 1
ATOM 581 N N . ARG A 1 73 ? 9.014 2.765 -4.740 1.00 87.75 73 ARG A N 1
ATOM 582 C CA . ARG A 1 73 ? 7.687 3.361 -4.484 1.00 87.75 73 ARG A CA 1
ATOM 583 C C . ARG A 1 73 ? 6.791 2.440 -3.654 1.00 87.75 73 ARG A C 1
ATOM 585 O O . ARG A 1 73 ? 6.172 2.907 -2.698 1.00 87.75 73 ARG A O 1
ATOM 592 N N . ILE A 1 74 ? 6.740 1.149 -3.989 1.00 90.50 74 ILE A N 1
ATOM 593 C CA . ILE A 1 74 ? 5.935 0.15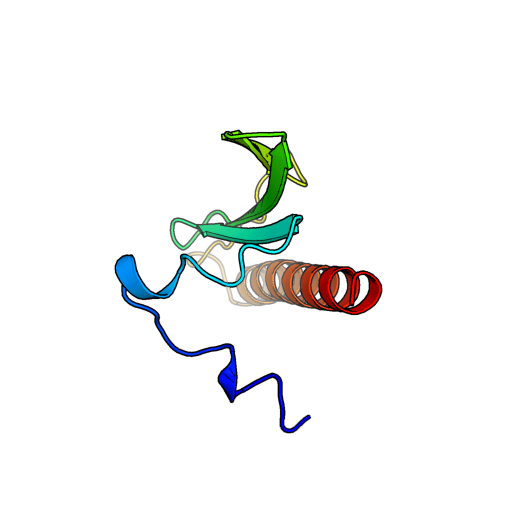6 -3.258 1.00 90.50 74 ILE A CA 1
ATOM 594 C C . ILE A 1 74 ? 6.435 0.018 -1.817 1.00 90.50 74 ILE A C 1
ATOM 596 O O . ILE A 1 74 ? 5.648 0.155 -0.881 1.00 90.50 74 ILE A O 1
ATOM 600 N N . LEU A 1 75 ? 7.742 -0.180 -1.623 1.00 93.06 75 LEU A N 1
ATOM 601 C CA . LEU A 1 75 ? 8.353 -0.303 -0.298 1.00 93.06 75 LEU A CA 1
ATOM 602 C C . LEU A 1 75 ? 8.144 0.958 0.543 1.00 93.06 75 LEU A C 1
ATOM 604 O O . LEU A 1 75 ? 7.771 0.856 1.710 1.00 93.06 75 LEU A O 1
ATOM 608 N N . GLY A 1 76 ? 8.304 2.145 -0.047 1.00 91.25 76 GLY A N 1
ATOM 609 C CA . GLY A 1 76 ? 8.022 3.411 0.630 1.00 91.25 76 GLY A CA 1
ATOM 610 C C . GLY A 1 76 ? 6.577 3.496 1.128 1.00 91.25 7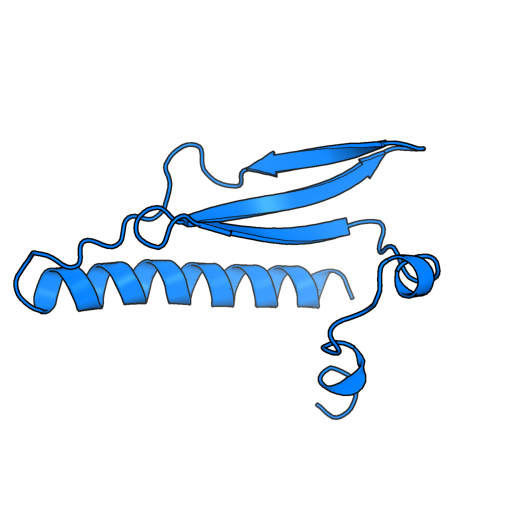6 GLY A C 1
ATOM 611 O O . GLY A 1 76 ? 6.331 3.949 2.248 1.00 91.25 76 GLY A O 1
ATOM 612 N N . ARG A 1 77 ? 5.618 2.996 0.340 1.00 89.88 77 ARG A N 1
ATOM 613 C CA . ARG A 1 77 ? 4.203 2.975 0.726 1.00 89.88 77 ARG A CA 1
ATOM 614 C C . ARG A 1 77 ? 3.892 1.931 1.803 1.00 89.88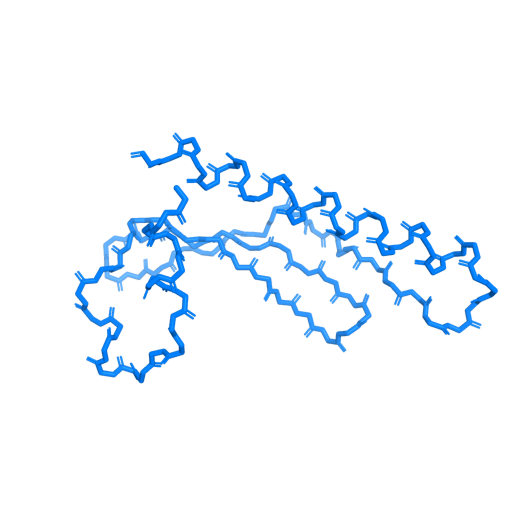 77 ARG A C 1
ATOM 616 O O . ARG A 1 77 ? 3.109 2.231 2.699 1.00 89.88 77 ARG A O 1
ATOM 623 N N . ILE A 1 78 ? 4.544 0.765 1.775 1.00 90.88 78 ILE A N 1
ATOM 624 C CA . ILE A 1 78 ? 4.465 -0.242 2.851 1.00 90.88 78 ILE A CA 1
ATOM 625 C C . ILE A 1 78 ? 5.006 0.336 4.161 1.00 90.88 78 ILE A C 1
ATOM 627 O O . ILE A 1 78 ? 4.349 0.241 5.193 1.00 90.88 78 ILE A O 1
ATOM 631 N N . VAL A 1 79 ? 6.178 0.978 4.127 1.00 92.50 79 VAL A N 1
ATOM 632 C CA . VAL A 1 79 ? 6.765 1.626 5.311 1.00 92.50 79 VAL A CA 1
ATOM 633 C C . VAL A 1 79 ? 5.834 2.704 5.858 1.00 92.50 79 VAL A C 1
ATOM 635 O O . VAL A 1 79 ? 5.655 2.793 7.070 1.00 92.50 79 VAL A O 1
ATOM 638 N N . TRP A 1 80 ? 5.219 3.506 4.986 1.00 90.06 80 TRP A N 1
ATOM 639 C CA . TRP A 1 80 ? 4.213 4.481 5.399 1.00 90.06 80 TRP A CA 1
ATOM 640 C C . TRP A 1 80 ? 3.016 3.814 6.096 1.00 90.06 80 TRP A C 1
ATOM 642 O O . TRP A 1 80 ? 2.675 4.225 7.199 1.00 90.06 80 TRP A O 1
ATOM 652 N N . LEU A 1 81 ? 2.441 2.747 5.527 1.00 88.31 81 LEU A N 1
ATOM 653 C CA . LEU A 1 81 ? 1.333 2.013 6.155 1.00 88.31 81 LEU A CA 1
ATOM 654 C C . LEU A 1 81 ? 1.691 1.456 7.535 1.00 88.31 81 LEU A C 1
ATOM 656 O O . LEU A 1 81 ? 0.881 1.520 8.453 1.00 88.31 81 LEU A O 1
ATOM 660 N N . LEU A 1 82 ? 2.899 0.911 7.691 1.00 87.94 82 LEU A N 1
ATOM 661 C CA . LEU A 1 82 ? 3.358 0.381 8.975 1.00 87.94 82 LEU A CA 1
ATOM 662 C C . LEU A 1 82 ? 3.467 1.485 10.038 1.00 87.94 82 LEU A C 1
ATOM 664 O O . LEU A 1 82 ? 3.096 1.255 11.185 1.00 87.94 82 LEU A O 1
ATOM 668 N N . LYS A 1 83 ? 3.917 2.687 9.653 1.00 88.12 83 LYS A N 1
ATOM 669 C CA . LYS A 1 83 ? 3.955 3.858 10.544 1.00 88.12 83 LYS A CA 1
ATOM 670 C C . LYS A 1 83 ? 2.563 4.361 10.905 1.00 88.12 83 LYS A C 1
ATOM 672 O O . LYS A 1 83 ? 2.354 4.788 12.035 1.00 88.12 83 LYS A O 1
ATOM 677 N N . GLU A 1 84 ? 1.624 4.336 9.963 1.00 84.19 84 GLU A N 1
ATOM 678 C CA . GLU A 1 84 ? 0.227 4.651 10.263 1.00 84.19 84 GLU A CA 1
ATOM 679 C C . GLU A 1 84 ? -0.324 3.635 11.263 1.00 84.19 84 GLU A C 1
ATOM 681 O O . GLU A 1 84 ? -0.823 4.028 12.306 1.00 84.19 84 GLU A O 1
ATOM 686 N N . ALA A 1 85 ? -0.158 2.334 11.023 1.00 80.38 85 ALA A N 1
ATOM 687 C CA . ALA A 1 85 ? -0.622 1.293 11.940 1.00 80.38 85 ALA A CA 1
ATOM 688 C C . ALA A 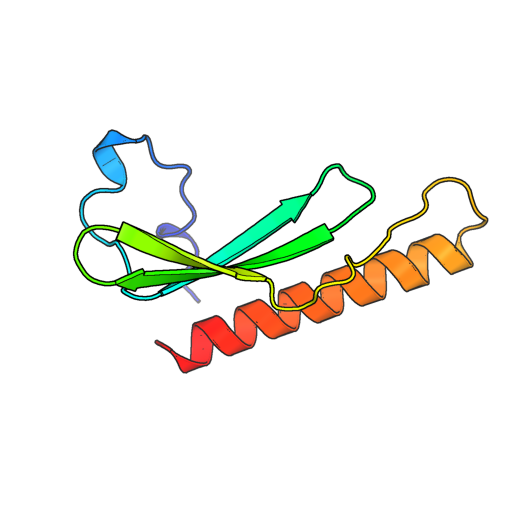1 85 ? -0.046 1.417 13.363 1.00 80.38 85 ALA A C 1
ATOM 690 O O . ALA A 1 85 ? -0.751 1.135 14.327 1.00 80.38 85 ALA A O 1
ATOM 691 N N . GLU A 1 86 ? 1.206 1.857 13.506 1.00 80.75 86 GLU A N 1
ATOM 692 C CA . GLU A 1 86 ? 1.830 2.102 14.811 1.00 80.75 86 GLU A CA 1
ATOM 693 C C . GLU A 1 86 ? 1.214 3.296 15.558 1.00 80.75 86 GLU A C 1
ATOM 695 O O . GLU A 1 86 ? 1.049 3.216 16.769 1.00 80.75 86 GLU A O 1
ATOM 700 N N . GLN A 1 87 ? 0.824 4.370 14.861 1.00 77.44 87 GLN A N 1
ATOM 701 C CA . GLN A 1 87 ? 0.180 5.542 15.481 1.00 77.44 87 GLN A CA 1
ATOM 702 C C . GLN A 1 87 ? -1.203 5.238 16.076 1.00 77.44 87 GLN A C 1
ATOM 704 O O . GLN A 1 87 ? -1.677 5.982 16.930 1.00 77.44 87 GLN A O 1
ATOM 709 N N . TRP A 1 88 ? -1.859 4.175 15.609 1.00 64.56 88 TRP A N 1
ATOM 710 C CA . TRP A 1 88 ? -3.185 3.754 16.074 1.00 64.56 88 TRP A CA 1
ATOM 711 C C . TRP A 1 88 ? -3.139 2.738 17.223 1.00 64.56 88 TRP A C 1
ATOM 713 O O . TRP A 1 88 ? -4.191 2.264 17.651 1.00 64.56 88 TRP A O 1
ATOM 723 N N . ARG A 1 89 ? -1.943 2.380 17.699 1.00 57.41 89 ARG A N 1
ATOM 724 C CA . ARG A 1 89 ? -1.733 1.415 18.780 1.00 57.41 89 ARG A CA 1
ATOM 725 C C . ARG A 1 89 ? -1.500 2.111 20.115 1.00 57.41 89 ARG A C 1
ATOM 727 O O . ARG A 1 89 ? -1.952 1.536 21.128 1.00 57.41 89 ARG A O 1
#

Organism: NCBI:txid144679